Protein AF-A0A7K2JRQ3-F1 (afdb_monomer)

Radius of gyration: 16.8 Å; Cα contacts (8 Å, |Δi|>4): 173; chains: 1; bounding box: 33×41×43 Å

pLDDT: mean 90.56, std 9.43, range [50.97, 98.19]

Secondary structure (DSSP, 8-state):
-PPPHHHHHHHHHHHSPPPPSS--HHHHHHHHHHHHHHHSPPSSSS----HHHHHHHHHHHHHHHHHHHHHHHHHHHHHHTTPPS-SSHHHHHHHHHHHHHHT----HHHHHHHHHHS---HHHHHHHHHHHHHHSPTTPPPPPPHHHHHHHHHHHHHHHHHHTT-

Solvent-accessible surface area (backbone atoms only — not comparable to full-atom values): 9326 Å² total; per-residue (Å²): 111,74,55,54,67,70,52,49,49,53,50,46,63,76,67,53,82,68,70,56,97,82,61,54,75,66,27,52,52,28,47,52,51,44,52,52,58,71,70,45,81,72,91,73,95,64,84,92,64,62,65,55,45,75,76,40,26,14,66,25,36,41,51,27,55,53,31,43,51,55,17,28,53,49,32,28,58,40,50,77,70,69,52,74,63,54,82,48,71,34,41,52,37,41,52,45,19,52,23,65,36,71,73,50,73,90,42,74,67,48,51,47,48,48,56,66,70,66,59,88,50,72,69,56,53,54,46,38,54,29,45,39,50,28,62,34,54,92,95,53,77,68,68,72,42,71,49,57,19,47,52,38,42,49,51,19,48,50,52,54,42,53,62,77,73,111

Sequence (166 aa):
PRMPARATAAFLEAAVPRPPDDPAPSQVLAFARLNALTLAPCPGTAQPQPEAHRAAGGRGAAVLYAGLAEAYELAGVRIGRGAEPHAGDALDCFVSAYTQTYGVRDTPDFRRLLVRQLADDPRIDRYWELVAEVITPPGGRPEPTPGAAHDWLFAALREQAATTAA

Foldseek 3Di:
DAADPVLVVVVCVQQPADFDPDHDPQLVVLVVVLVCLVPDDDPDDDPPDQVLCVQQNNHLVSLLSVLLVVLLVVLLVCVVVVHAQADDDSLVSNLVSVCVSNVHDDDLVSLVVVLVSCDDDVSVVSNQVSSQSRPADVVGDGGQGSSNSVVSSSVRSVVVSVVVVD

Structure (mmCIF, N/CA/C/O backbone):
data_AF-A0A7K2JRQ3-F1
#
_entry.id   AF-A0A7K2JRQ3-F1
#
loop_
_atom_site.group_PDB
_atom_site.id
_atom_site.type_symbol
_atom_site.label_atom_id
_atom_site.label_alt_id
_atom_site.label_comp_id
_atom_site.label_asym_id
_atom_site.label_entity_id
_atom_site.label_seq_id
_atom_site.pdbx_PDB_ins_code
_atom_site.Cartn_x
_atom_site.Cartn_y
_atom_site.Cartn_z
_atom_site.occupancy
_atom_site.B_iso_or_equiv
_atom_site.auth_seq_id
_atom_site.auth_comp_id
_atom_site.auth_asym_id
_atom_site.auth_atom_id
_atom_site.pdbx_PDB_model_num
ATOM 1 N N . PRO A 1 1 ? -5.662 -18.357 13.036 1.00 63.31 1 PRO A N 1
ATOM 2 C CA . PRO A 1 1 ? -6.399 -18.664 11.781 1.00 63.31 1 PRO A CA 1
ATOM 3 C C . PRO A 1 1 ? -5.772 -17.936 10.584 1.00 63.31 1 PRO A C 1
ATOM 5 O O . PRO A 1 1 ? -5.448 -16.761 10.724 1.00 63.31 1 PRO A O 1
ATOM 8 N N . ARG A 1 2 ? -5.584 -18.620 9.446 1.00 81.00 2 ARG A N 1
ATOM 9 C CA . ARG A 1 2 ? -5.085 -18.006 8.199 1.00 81.00 2 ARG A CA 1
ATOM 10 C C . ARG A 1 2 ? -6.182 -17.177 7.517 1.00 81.00 2 ARG A C 1
ATOM 12 O O . ARG A 1 2 ? -7.364 -17.371 7.807 1.00 81.00 2 ARG A O 1
ATOM 19 N N . MET A 1 3 ? -5.790 -16.258 6.635 1.00 89.38 3 MET A N 1
ATOM 20 C CA . MET A 1 3 ? -6.731 -15.542 5.769 1.00 89.38 3 MET A CA 1
ATOM 21 C C . MET A 1 3 ? -7.466 -16.507 4.819 1.00 89.38 3 MET A C 1
ATOM 23 O O . MET A 1 3 ? -6.911 -17.551 4.464 1.00 89.38 3 MET A O 1
ATOM 27 N N . PRO A 1 4 ? -8.700 -16.179 4.390 1.00 92.56 4 PRO A N 1
ATOM 28 C CA . PRO A 1 4 ? -9.391 -16.910 3.331 1.00 92.56 4 PRO A CA 1
ATOM 29 C C . PRO A 1 4 ? -8.611 -16.875 2.010 1.00 92.56 4 PRO A C 1
ATOM 31 O O . PRO A 1 4 ? -8.060 -15.837 1.646 1.00 92.56 4 PRO A O 1
ATOM 34 N N . ALA A 1 5 ? -8.643 -17.973 1.248 1.00 93.56 5 ALA A N 1
ATOM 35 C CA . ALA A 1 5 ? -7.854 -18.134 0.020 1.00 93.56 5 ALA A CA 1
ATOM 36 C C . ALA A 1 5 ? -8.072 -17.012 -1.010 1.00 93.56 5 ALA A C 1
ATOM 38 O O . ALA A 1 5 ? -7.109 -16.511 -1.580 1.00 93.56 5 ALA A O 1
ATOM 39 N N . ARG A 1 6 ? -9.322 -16.567 -1.202 1.00 93.38 6 ARG A N 1
ATOM 40 C CA . ARG A 1 6 ? -9.642 -15.459 -2.117 1.00 93.38 6 ARG A CA 1
ATOM 41 C C . ARG A 1 6 ? -8.971 -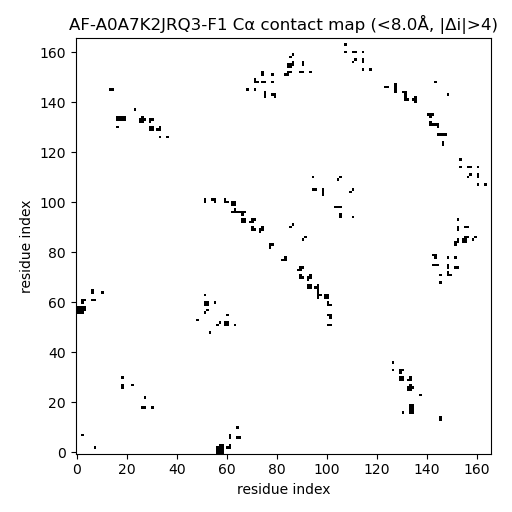14.148 -1.701 1.00 93.38 6 ARG A C 1
ATOM 43 O O . ARG A 1 6 ? -8.452 -13.439 -2.552 1.00 93.38 6 ARG A O 1
ATOM 50 N N . ALA A 1 7 ? -8.961 -13.844 -0.403 1.00 93.06 7 ALA A N 1
ATOM 51 C CA . ALA A 1 7 ? -8.318 -12.640 0.115 1.00 93.06 7 ALA A CA 1
ATOM 52 C C . ALA A 1 7 ? -6.790 -12.730 -0.008 1.00 93.06 7 ALA A C 1
ATOM 54 O O . ALA A 1 7 ? -6.139 -11.749 -0.346 1.00 93.06 7 ALA A O 1
ATOM 55 N N . THR A 1 8 ? -6.217 -13.917 0.213 1.00 92.94 8 THR A N 1
ATOM 56 C CA . THR A 1 8 ? -4.788 -14.158 -0.024 1.00 92.94 8 THR A CA 1
ATOM 57 C C . THR A 1 8 ? -4.417 -13.973 -1.494 1.00 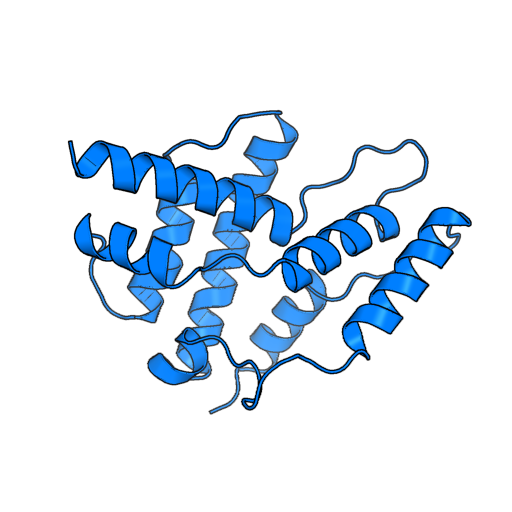92.94 8 THR A C 1
ATOM 59 O O . THR A 1 8 ? -3.413 -13.333 -1.773 1.00 92.94 8 THR A O 1
ATOM 62 N N . ALA A 1 9 ? -5.221 -14.488 -2.428 1.00 94.81 9 ALA A N 1
ATOM 63 C CA . ALA A 1 9 ? -4.970 -14.326 -3.858 1.00 94.81 9 ALA A CA 1
ATOM 64 C C . ALA A 1 9 ? -4.988 -12.848 -4.279 1.00 94.81 9 ALA A C 1
ATOM 66 O O . ALA A 1 9 ? -4.040 -12.401 -4.912 1.00 94.81 9 ALA A O 1
ATOM 67 N N . ALA A 1 10 ? -5.999 -12.083 -3.849 1.00 93.50 10 ALA A N 1
ATOM 68 C CA . ALA A 1 10 ? -6.088 -10.650 -4.139 1.00 93.50 10 ALA A CA 1
ATOM 69 C C . ALA A 1 10 ? -4.898 -9.860 -3.566 1.00 93.50 10 ALA A C 1
ATOM 71 O O . ALA A 1 10 ? -4.326 -9.012 -4.242 1.00 93.50 10 ALA A O 1
ATOM 72 N N . PHE A 1 11 ? -4.475 -10.178 -2.336 1.00 92.38 11 PHE A N 1
ATOM 73 C CA . PHE A 1 11 ? -3.282 -9.571 -1.745 1.00 92.38 11 PHE A CA 1
ATOM 74 C C . PHE A 1 11 ? -2.021 -9.872 -2.566 1.00 92.38 11 PHE A C 1
ATOM 76 O O . PHE A 1 11 ? -1.230 -8.971 -2.823 1.00 92.38 11 PHE A O 1
ATOM 83 N N . LEU A 1 12 ? -1.829 -11.127 -2.985 1.00 93.31 12 LEU A N 1
ATOM 84 C CA . LEU A 1 12 ? -0.661 -11.522 -3.775 1.00 93.31 12 LEU A CA 1
ATOM 85 C C . LEU A 1 12 ? -0.664 -10.889 -5.168 1.00 93.31 12 LEU A C 1
ATOM 87 O O . LEU A 1 12 ? 0.398 -10.515 -5.646 1.00 93.31 12 LEU A O 1
ATOM 91 N N . GLU A 1 13 ? -1.828 -10.742 -5.797 1.00 93.19 13 GLU A N 1
ATOM 92 C CA . GLU A 1 13 ? -1.963 -10.069 -7.091 1.00 93.19 13 GLU A CA 1
ATOM 93 C C . GLU A 1 13 ? -1.556 -8.592 -7.019 1.00 93.19 13 GLU A C 1
ATOM 95 O O . GLU A 1 13 ? -0.861 -8.109 -7.908 1.00 93.19 13 GLU A O 1
ATOM 100 N N . ALA A 1 14 ? -1.921 -7.898 -5.938 1.00 90.94 14 ALA A N 1
ATOM 101 C CA . ALA A 1 14 ? -1.527 -6.507 -5.721 1.00 90.94 14 ALA A CA 1
ATOM 102 C C . ALA A 1 14 ? -0.064 -6.353 -5.267 1.00 90.94 14 ALA A C 1
ATOM 104 O O . ALA A 1 14 ? 0.577 -5.348 -5.567 1.00 90.94 14 ALA A O 1
ATOM 105 N N . ALA A 1 15 ? 0.459 -7.318 -4.504 1.00 91.88 15 ALA A N 1
ATOM 106 C CA . ALA A 1 15 ? 1.777 -7.214 -3.887 1.00 91.88 15 ALA A CA 1
ATOM 107 C C . ALA A 1 15 ? 2.911 -7.761 -4.754 1.00 91.88 15 ALA A C 1
ATOM 109 O O . ALA A 1 15 ? 4.010 -7.235 -4.680 1.00 91.88 15 ALA A O 1
ATOM 110 N N . VAL A 1 16 ? 2.686 -8.801 -5.560 1.00 93.31 16 VAL A N 1
ATOM 111 C CA . VAL A 1 16 ? 3.754 -9.472 -6.313 1.00 93.31 16 VAL A CA 1
ATOM 112 C C . VAL A 1 16 ? 3.804 -8.926 -7.744 1.00 93.31 16 VAL A C 1
ATOM 114 O O . VAL A 1 16 ? 2.942 -9.278 -8.552 1.00 93.31 16 VAL A O 1
ATOM 117 N N . PRO A 1 17 ? 4.809 -8.102 -8.106 1.00 91.44 17 PRO A N 1
ATOM 118 C CA . PRO A 1 17 ? 4.880 -7.541 -9.447 1.00 91.44 17 PRO A CA 1
ATOM 119 C C . PRO A 1 17 ? 5.175 -8.622 -10.485 1.00 91.44 17 PRO A C 1
ATOM 121 O O . PRO A 1 17 ? 5.975 -9.535 -10.259 1.00 91.44 17 PRO A O 1
ATOM 124 N N . ARG A 1 18 ? 4.581 -8.460 -11.667 1.00 89.12 18 ARG A N 1
ATOM 125 C CA . ARG A 1 18 ? 4.973 -9.192 -12.871 1.00 89.12 18 ARG A CA 1
ATOM 126 C C . ARG A 1 18 ? 5.883 -8.293 -13.709 1.00 89.12 18 ARG A C 1
ATOM 128 O O . ARG A 1 18 ? 5.435 -7.210 -14.086 1.00 89.12 18 ARG A O 1
ATOM 135 N N . PRO A 1 19 ? 7.135 -8.697 -13.989 1.00 88.25 19 PRO A N 1
ATOM 136 C CA . PRO A 1 19 ? 7.952 -8.018 -14.988 1.00 88.25 19 PRO A CA 1
ATOM 137 C C . PRO A 1 19 ? 7.241 -8.000 -16.350 1.00 88.25 19 PRO A C 1
ATOM 139 O O . PRO A 1 19 ? 6.483 -8.932 -16.634 1.00 88.25 19 PRO A O 1
ATOM 142 N N . PRO A 1 20 ? 7.472 -6.979 -17.191 1.00 91.94 20 PRO A N 1
ATOM 143 C CA . PRO A 1 20 ? 6.951 -6.968 -18.556 1.00 91.94 20 PRO A CA 1
ATOM 144 C C . PRO A 1 20 ? 7.579 -8.090 -19.397 1.00 91.94 20 PRO A C 1
ATOM 146 O O . PRO A 1 20 ? 8.671 -8.566 -19.085 1.00 91.94 20 PRO A O 1
ATOM 149 N N . ASP A 1 21 ? 6.906 -8.471 -20.487 1.00 92.88 21 ASP A N 1
ATOM 150 C CA . ASP A 1 21 ? 7.360 -9.549 -21.380 1.00 92.88 21 ASP A CA 1
ATOM 151 C C . ASP A 1 21 ? 8.710 -9.237 -22.061 1.00 92.88 21 ASP A C 1
ATOM 153 O O . ASP A 1 21 ? 9.509 -10.144 -22.286 1.00 92.88 21 ASP A O 1
ATOM 157 N N . ASP A 1 22 ? 8.980 -7.957 -22.348 1.00 93.94 22 ASP A N 1
ATOM 158 C CA . ASP A 1 22 ? 10.244 -7.452 -22.908 1.00 93.94 22 ASP A CA 1
ATOM 159 C C . ASP A 1 22 ? 10.830 -6.354 -21.991 1.00 93.94 22 ASP A C 1
ATOM 161 O O . ASP A 1 22 ? 10.572 -5.162 -22.190 1.00 93.94 22 ASP A O 1
ATOM 165 N N . PRO A 1 23 ? 11.530 -6.731 -20.901 1.00 95.06 23 PRO A N 1
ATOM 166 C CA . PRO A 1 23 ? 12.006 -5.783 -19.902 1.00 95.06 23 PRO A CA 1
ATOM 167 C C . PRO A 1 23 ? 13.257 -5.033 -20.363 1.00 95.06 23 PRO A C 1
ATOM 169 O O . PRO A 1 23 ? 14.237 -5.622 -20.823 1.00 95.06 23 PRO A O 1
ATOM 172 N N . ALA A 1 24 ? 13.290 -3.723 -20.116 1.00 95.25 24 ALA A N 1
ATOM 173 C CA . ALA A 1 24 ? 14.512 -2.944 -20.261 1.00 95.25 24 ALA A CA 1
ATOM 174 C C . ALA A 1 24 ? 15.587 -3.386 -19.242 1.00 95.25 24 ALA A C 1
ATOM 176 O O . ALA A 1 24 ? 15.255 -3.878 -18.157 1.00 95.25 24 ALA A O 1
ATOM 177 N N . PRO A 1 25 ? 16.888 -3.144 -19.508 1.00 96.12 25 PRO A N 1
ATOM 178 C CA . PRO A 1 25 ? 17.963 -3.528 -18.588 1.00 96.12 25 PRO A CA 1
ATOM 179 C C . PRO A 1 25 ? 17.805 -2.991 -17.155 1.00 96.12 25 PRO A C 1
ATOM 181 O O . PRO A 1 25 ? 18.150 -3.683 -16.197 1.00 96.12 25 PRO A O 1
ATOM 184 N N . SER A 1 26 ? 17.255 -1.781 -16.989 1.00 94.81 26 SER A N 1
ATOM 185 C CA . SER A 1 26 ? 16.951 -1.211 -15.669 1.00 94.81 26 SER A CA 1
ATOM 186 C C . SER A 1 26 ? 15.881 -2.014 -14.927 1.00 94.81 26 SER A C 1
ATOM 188 O O . SER A 1 26 ? 16.064 -2.323 -13.754 1.00 94.81 26 SER A O 1
ATOM 190 N N . GLN A 1 27 ? 14.818 -2.439 -15.614 1.00 96.44 27 GLN A N 1
ATOM 191 C CA . GLN A 1 27 ? 13.740 -3.244 -15.032 1.00 96.44 27 GLN A CA 1
ATOM 192 C C . GLN A 1 27 ? 14.244 -4.628 -14.601 1.00 96.44 27 GLN A C 1
ATOM 194 O O . GLN A 1 27 ? 13.888 -5.105 -13.524 1.00 96.44 27 GLN A O 1
ATOM 199 N N . VAL A 1 28 ? 15.139 -5.248 -15.383 1.00 96.88 28 VAL A N 1
ATOM 200 C CA . VAL A 1 28 ? 15.806 -6.508 -14.999 1.00 96.88 28 VAL A CA 1
ATOM 201 C C . VAL A 1 28 ? 16.635 -6.322 -13.725 1.00 96.88 28 VAL A C 1
ATOM 203 O O . VAL A 1 28 ? 16.549 -7.130 -12.798 1.00 96.88 28 VAL A O 1
ATOM 206 N N . LEU A 1 29 ? 17.416 -5.240 -13.645 1.00 97.19 29 LEU A N 1
ATOM 207 C CA . LEU A 1 29 ? 18.220 -4.927 -12.464 1.00 97.19 29 LEU A CA 1
ATOM 208 C C . LEU A 1 29 ? 17.348 -4.628 -11.234 1.00 97.19 29 LEU A C 1
ATOM 210 O O . LEU A 1 29 ? 17.663 -5.088 -10.133 1.00 97.19 29 LEU A O 1
ATOM 214 N N . ALA A 1 30 ? 16.256 -3.885 -11.406 1.00 97.12 30 ALA A N 1
ATOM 215 C CA . ALA A 1 30 ? 15.293 -3.588 -10.352 1.00 97.12 30 ALA A CA 1
ATOM 216 C C . ALA A 1 30 ? 14.639 -4.868 -9.819 1.00 97.12 30 ALA A C 1
ATOM 218 O O . ALA A 1 30 ? 14.595 -5.080 -8.607 1.00 97.12 30 ALA A O 1
ATOM 219 N N . PHE A 1 31 ? 14.236 -5.775 -10.710 1.00 96.94 31 PHE A N 1
ATOM 220 C CA . PHE A 1 31 ? 13.666 -7.063 -10.327 1.00 96.94 31 PHE A CA 1
ATOM 221 C C . PHE A 1 31 ? 14.676 -7.943 -9.577 1.00 96.94 31 PHE A C 1
ATOM 223 O O . PHE A 1 31 ? 14.341 -8.536 -8.552 1.00 96.94 31 PHE A O 1
ATOM 230 N N . ALA A 1 32 ? 15.938 -7.978 -10.017 1.00 97.19 32 ALA A N 1
ATOM 231 C CA . ALA A 1 32 ? 17.000 -8.694 -9.308 1.00 97.19 32 ALA A CA 1
ATOM 232 C C . ALA A 1 32 ? 17.246 -8.121 -7.898 1.00 97.19 32 ALA A C 1
ATOM 234 O O . ALA A 1 32 ? 17.392 -8.873 -6.934 1.00 97.19 32 ALA A O 1
ATOM 235 N N . ARG A 1 33 ? 17.238 -6.788 -7.753 1.00 97.62 33 ARG A N 1
ATOM 236 C CA . ARG A 1 33 ? 17.335 -6.108 -6.448 1.00 97.62 33 ARG A CA 1
ATOM 237 C C . ARG A 1 33 ? 16.134 -6.410 -5.557 1.00 97.62 33 ARG A C 1
ATOM 239 O O . ARG A 1 33 ? 16.320 -6.646 -4.367 1.00 97.62 33 ARG A O 1
ATOM 246 N N . LEU A 1 34 ? 14.929 -6.437 -6.124 1.00 96.94 34 LEU A N 1
ATOM 247 C CA . LEU A 1 34 ? 13.701 -6.789 -5.415 1.00 96.94 34 LEU A CA 1
ATOM 248 C C . LEU A 1 34 ? 13.768 -8.230 -4.900 1.00 96.94 34 LEU A C 1
ATOM 250 O O . LEU A 1 34 ? 13.503 -8.484 -3.727 1.00 96.94 34 LEU A O 1
ATOM 254 N N . ASN A 1 35 ? 14.206 -9.168 -5.743 1.00 95.69 35 ASN A N 1
ATOM 255 C CA . ASN A 1 35 ? 14.416 -10.555 -5.346 1.00 95.69 35 ASN A CA 1
ATOM 256 C C . ASN A 1 35 ? 15.430 -10.663 -4.194 1.00 95.69 35 ASN A C 1
ATOM 258 O O . ASN A 1 35 ? 15.116 -11.254 -3.159 1.00 95.69 35 ASN A O 1
ATOM 262 N N . ALA A 1 36 ? 16.592 -10.016 -4.320 1.00 95.62 36 ALA A N 1
ATOM 263 C CA . ALA A 1 36 ? 17.601 -9.984 -3.264 1.00 95.62 36 ALA A CA 1
ATOM 264 C C . ALA A 1 36 ? 17.053 -9.397 -1.950 1.00 95.62 36 ALA A C 1
ATOM 266 O O . ALA A 1 36 ? 17.296 -9.962 -0.886 1.00 95.62 36 ALA A O 1
ATOM 267 N N . LEU A 1 37 ? 16.259 -8.321 -2.017 1.00 94.06 37 LEU A N 1
ATOM 268 C CA . LEU A 1 37 ? 15.595 -7.718 -0.858 1.00 94.06 37 LEU A CA 1
ATOM 269 C C . LEU A 1 37 ? 14.657 -8.716 -0.162 1.00 94.06 37 LEU A C 1
ATOM 271 O O . LEU A 1 37 ? 14.682 -8.834 1.062 1.00 94.06 37 LEU A O 1
ATOM 275 N N . THR A 1 38 ? 13.850 -9.458 -0.927 1.00 91.56 38 THR A N 1
ATOM 276 C CA . THR A 1 38 ? 12.913 -10.447 -0.363 1.00 91.56 38 THR A CA 1
ATOM 277 C C . THR A 1 38 ? 13.607 -11.659 0.256 1.00 91.56 38 THR A C 1
ATOM 279 O O . THR A 1 38 ? 13.118 -12.182 1.255 1.00 91.56 38 THR A O 1
ATOM 282 N N . LEU A 1 39 ? 14.753 -12.074 -0.291 1.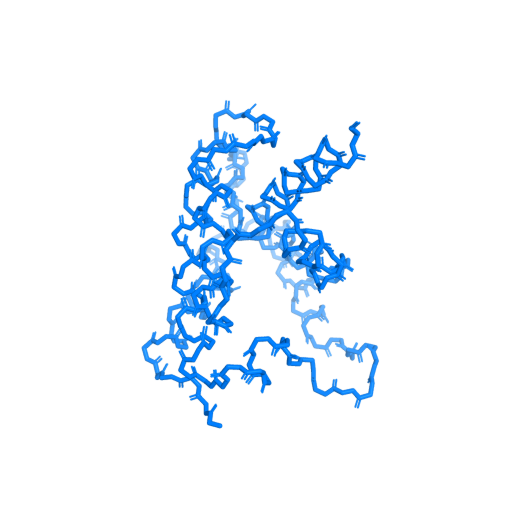00 91.44 39 LEU A N 1
ATOM 283 C CA . LEU A 1 39 ? 15.557 -13.186 0.226 1.00 91.44 39 LEU A CA 1
ATOM 284 C C . LEU A 1 39 ? 16.465 -12.781 1.394 1.00 91.44 39 LEU A C 1
ATOM 286 O O . LEU A 1 39 ? 16.896 -13.642 2.162 1.00 91.44 39 LEU A O 1
ATOM 290 N N . ALA A 1 40 ? 16.766 -11.488 1.535 1.00 89.75 40 ALA A N 1
ATOM 291 C CA . ALA A 1 40 ? 17.604 -10.992 2.612 1.00 89.75 40 ALA A CA 1
ATOM 292 C C . ALA A 1 40 ? 16.946 -11.248 3.981 1.00 89.75 40 ALA A C 1
ATOM 294 O O . ALA A 1 40 ? 15.739 -10.998 4.133 1.00 89.75 40 ALA A O 1
ATOM 295 N N . PRO A 1 41 ? 17.727 -11.670 4.998 1.00 83.44 41 PRO A N 1
ATOM 296 C CA . PRO A 1 41 ? 17.228 -11.852 6.354 1.00 83.44 41 PRO A CA 1
ATOM 297 C C . PRO A 1 41 ? 16.450 -10.625 6.827 1.00 83.44 41 PRO A C 1
ATOM 299 O O . PRO A 1 41 ? 16.883 -9.489 6.631 1.00 83.44 41 PRO A O 1
ATOM 302 N N . CYS A 1 42 ? 15.292 -10.849 7.442 1.00 73.38 42 CYS A N 1
ATOM 303 C CA . CYS A 1 42 ? 14.566 -9.773 8.099 1.00 73.38 42 CYS A CA 1
ATOM 304 C C . CYS A 1 42 ? 15.273 -9.477 9.431 1.00 73.38 42 CYS A C 1
ATOM 306 O O . CYS A 1 42 ? 15.379 -10.390 10.254 1.00 73.38 42 CYS A O 1
ATOM 308 N N . PRO A 1 43 ? 15.781 -8.256 9.670 1.00 68.25 43 PRO A N 1
ATOM 309 C CA . PRO A 1 43 ? 16.341 -7.908 10.969 1.00 68.25 43 PRO A CA 1
ATOM 310 C C . PRO A 1 43 ? 15.226 -7.979 12.026 1.00 68.25 43 PRO A C 1
ATOM 312 O O . PRO A 1 43 ? 14.211 -7.303 11.890 1.00 68.25 43 PRO A O 1
ATOM 315 N N . GLY A 1 44 ? 15.379 -8.822 13.052 1.00 66.00 44 GLY A N 1
ATOM 316 C CA . GLY A 1 44 ? 14.378 -9.013 14.112 1.00 66.00 44 GLY A CA 1
ATOM 317 C C . GLY A 1 44 ? 14.152 -10.483 14.488 1.00 66.00 44 GLY A C 1
ATOM 318 O O . GLY A 1 44 ? 14.538 -11.392 13.761 1.00 66.00 44 GLY A O 1
ATOM 319 N N . THR A 1 45 ? 13.551 -10.731 15.657 1.00 50.97 45 THR A N 1
ATOM 320 C CA . THR A 1 45 ? 13.364 -12.084 16.231 1.00 50.97 45 THR A CA 1
ATOM 321 C C . THR A 1 45 ? 11.983 -12.695 15.983 1.00 50.97 45 THR A C 1
ATOM 323 O O . THR A 1 45 ? 11.773 -13.870 16.280 1.00 50.97 45 THR A O 1
ATOM 326 N N . ALA A 1 46 ? 11.031 -11.938 15.438 1.00 56.62 46 ALA A N 1
ATOM 327 C CA . ALA A 1 46 ? 9.671 -12.406 15.203 1.00 56.62 46 ALA A CA 1
ATOM 328 C C . ALA A 1 46 ? 9.416 -12.596 13.708 1.00 56.62 46 ALA A C 1
ATOM 330 O O . ALA A 1 46 ? 9.857 -11.794 12.890 1.00 56.62 46 ALA A O 1
ATOM 331 N N . GLN A 1 47 ? 8.640 -13.623 13.361 1.00 61.09 47 GLN A N 1
ATOM 332 C CA . GLN A 1 47 ? 7.902 -13.648 12.099 1.00 61.09 47 GLN A CA 1
ATOM 333 C C . GLN A 1 47 ? 7.195 -12.286 11.956 1.00 61.09 47 GLN A C 1
ATOM 335 O O . GLN A 1 47 ? 6.361 -11.981 12.816 1.00 61.09 47 GLN A O 1
ATOM 340 N N . PRO A 1 48 ? 7.539 -11.445 10.961 1.00 64.69 48 PRO A N 1
ATOM 341 C CA . PRO A 1 48 ? 6.970 -10.111 10.834 1.00 64.69 48 PRO A CA 1
ATOM 342 C C . PRO A 1 48 ? 5.509 -10.254 10.407 1.00 64.69 48 PRO A C 1
ATOM 344 O O . PRO A 1 48 ? 5.174 -10.323 9.228 1.00 64.69 48 PRO A O 1
ATOM 347 N N . GLN A 1 49 ? 4.631 -10.395 11.395 1.00 69.69 49 GLN A N 1
ATOM 348 C CA . GLN A 1 49 ? 3.197 -10.478 11.199 1.00 69.69 49 GLN A CA 1
ATOM 349 C C . GLN A 1 49 ? 2.567 -9.156 11.657 1.00 69.69 49 GLN A C 1
ATOM 351 O O . GLN A 1 49 ? 2.720 -8.799 12.838 1.00 69.69 49 GLN A O 1
ATOM 356 N N . PRO A 1 50 ? 1.838 -8.448 10.765 1.00 74.94 50 PRO A N 1
ATOM 357 C CA . PRO A 1 50 ? 1.194 -7.190 11.120 1.00 74.94 50 PRO A CA 1
ATOM 358 C C . PRO A 1 50 ? 0.287 -7.357 12.342 1.00 74.94 50 PRO A C 1
ATOM 360 O O . PRO A 1 50 ? -0.366 -8.393 12.505 1.00 74.94 50 PRO A O 1
ATOM 363 N N . GLU A 1 51 ? 0.234 -6.338 13.202 1.00 75.62 51 GLU A N 1
ATOM 364 C CA . GLU A 1 51 ? -0.528 -6.369 14.459 1.00 75.62 51 GLU A CA 1
ATOM 365 C C . GLU A 1 51 ? -2.001 -6.736 14.235 1.00 75.62 51 GLU A C 1
ATOM 367 O O . GLU A 1 51 ? -2.549 -7.551 14.974 1.00 75.62 51 GLU A O 1
ATOM 372 N N . ALA A 1 52 ? -2.606 -6.261 13.144 1.00 73.25 52 ALA A N 1
ATOM 373 C CA . ALA A 1 52 ? -3.974 -6.601 12.759 1.00 73.25 52 ALA A CA 1
ATOM 374 C C . ALA A 1 52 ? -4.232 -8.114 12.627 1.00 73.25 52 ALA A C 1
ATOM 376 O O . ALA A 1 52 ? -5.300 -8.590 13.011 1.00 73.25 52 ALA A O 1
ATOM 377 N N . HIS A 1 53 ? -3.265 -8.908 12.156 1.00 72.50 53 HIS A N 1
ATOM 378 C CA . HIS A 1 53 ? -3.432 -10.368 12.107 1.00 72.50 53 HIS A CA 1
ATOM 379 C C . HIS A 1 53 ? -3.411 -11.000 13.498 1.00 72.50 53 HIS A C 1
ATOM 381 O O . HIS A 1 53 ? -4.076 -12.013 13.715 1.00 72.50 53 HIS A O 1
ATOM 387 N N . ARG A 1 54 ? -2.644 -10.422 14.430 1.00 79.56 54 ARG A N 1
ATOM 388 C CA . ARG A 1 54 ? -2.574 -10.881 15.822 1.00 79.56 54 ARG A CA 1
ATOM 389 C C . ARG A 1 54 ? -3.828 -10.475 16.599 1.00 79.56 54 ARG A C 1
ATOM 391 O O . ARG A 1 54 ? -4.375 -11.303 17.316 1.00 79.56 54 ARG A O 1
ATOM 398 N N . ALA A 1 55 ? -4.300 -9.244 16.409 1.00 82.44 55 ALA A N 1
ATOM 399 C CA . ALA A 1 55 ? -5.445 -8.680 17.116 1.00 82.44 55 ALA A CA 1
ATOM 400 C C . ALA A 1 55 ? -6.798 -9.180 16.577 1.00 82.44 55 ALA A C 1
ATOM 402 O O . ALA A 1 55 ? -7.648 -9.604 17.354 1.00 82.44 55 ALA A O 1
ATOM 403 N N . ALA A 1 56 ? -6.998 -9.171 15.255 1.00 85.25 56 ALA A N 1
ATOM 404 C CA . ALA A 1 56 ? -8.292 -9.461 14.623 1.00 85.25 56 ALA A CA 1
ATOM 405 C C . ALA A 1 56 ? -8.355 -10.843 13.932 1.00 85.25 56 ALA A C 1
ATOM 407 O O . ALA A 1 56 ? -9.404 -11.277 13.441 1.00 85.25 56 ALA A O 1
ATOM 408 N N . GLY A 1 57 ? -7.232 -11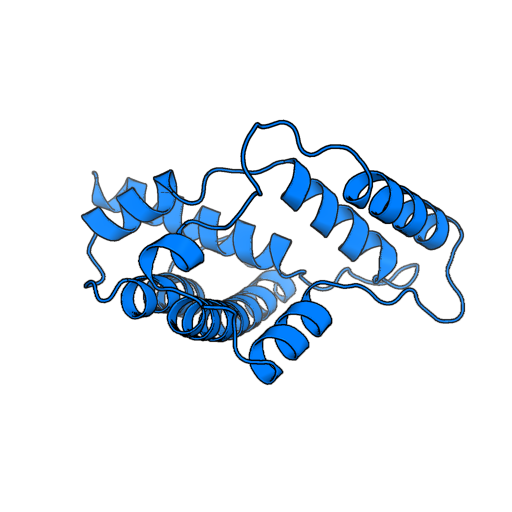.569 13.888 1.00 87.81 57 GLY A N 1
ATOM 409 C CA . GLY A 1 57 ? -7.126 -12.876 13.240 1.00 87.81 57 GLY A CA 1
ATOM 410 C C . GLY A 1 57 ? -7.248 -12.819 11.711 1.00 87.81 57 GLY A C 1
ATOM 411 O O . GLY A 1 57 ? -7.432 -11.769 11.105 1.00 87.81 57 GLY A O 1
ATOM 412 N N . GLY A 1 58 ? -7.185 -13.983 11.055 1.00 86.75 58 GLY A N 1
ATOM 413 C CA . GLY A 1 58 ? -7.179 -14.060 9.586 1.00 86.75 58 GLY A CA 1
ATOM 414 C C . GLY A 1 58 ? -8.432 -13.513 8.888 1.00 86.75 58 GLY A C 1
ATOM 415 O O . GLY A 1 58 ? -8.336 -13.052 7.755 1.00 86.75 58 GLY A O 1
ATOM 416 N N . ARG A 1 59 ? -9.605 -13.531 9.538 1.00 87.31 59 ARG A N 1
ATOM 417 C CA . ARG A 1 59 ? -10.816 -12.900 8.982 1.00 87.31 59 ARG A CA 1
ATOM 418 C C . ARG A 1 59 ? -10.769 -11.378 9.104 1.00 87.31 59 ARG A C 1
ATOM 420 O O . ARG A 1 59 ? -11.068 -10.712 8.123 1.00 87.31 59 ARG A O 1
ATOM 427 N N . GLY A 1 60 ? -10.341 -10.845 10.249 1.00 90.38 60 GLY A N 1
ATOM 428 C CA . GLY A 1 60 ? -10.140 -9.405 10.413 1.00 90.38 60 GLY A CA 1
ATOM 429 C C . GLY A 1 60 ? -9.065 -8.861 9.474 1.00 90.38 60 GLY A C 1
ATOM 430 O O . GLY A 1 60 ? -9.287 -7.857 8.815 1.00 90.38 60 GLY A O 1
ATOM 431 N N . ALA A 1 61 ? -7.957 -9.585 9.297 1.00 90.06 61 ALA A N 1
ATOM 432 C CA . ALA A 1 61 ? -6.935 -9.227 8.313 1.00 90.06 61 ALA A CA 1
ATOM 433 C C . ALA A 1 61 ? -7.486 -9.175 6.876 1.00 90.06 61 ALA A C 1
ATOM 435 O O . ALA A 1 61 ? -7.113 -8.297 6.106 1.00 90.06 61 ALA A O 1
ATOM 436 N N . ALA A 1 62 ? -8.396 -10.083 6.509 1.00 91.75 62 ALA A N 1
ATOM 437 C CA . ALA A 1 62 ? -9.035 -10.051 5.195 1.00 91.75 62 ALA A CA 1
ATOM 438 C C . ALA A 1 62 ? -9.935 -8.821 5.004 1.00 91.75 62 ALA A C 1
ATOM 440 O O . ALA A 1 62 ? -9.929 -8.241 3.922 1.00 91.75 62 ALA A O 1
ATOM 441 N N . VAL A 1 63 ? -10.667 -8.413 6.046 1.00 92.56 63 VAL A N 1
ATOM 442 C CA . VAL A 1 63 ? -11.450 -7.166 6.040 1.00 92.56 63 VAL A CA 1
ATOM 443 C C . VAL A 1 63 ? -10.524 -5.959 5.899 1.00 92.56 63 VAL A C 1
ATOM 445 O O . VAL A 1 63 ? -10.772 -5.109 5.048 1.00 92.56 63 VAL A O 1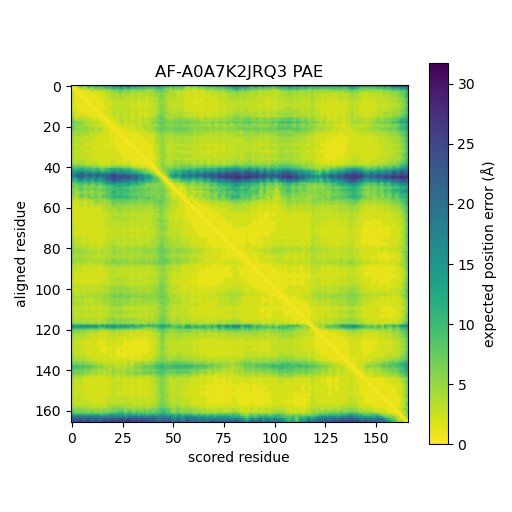
ATOM 448 N N . LEU A 1 64 ? -9.421 -5.929 6.656 1.00 94.44 64 LEU A N 1
ATOM 449 C CA . LEU A 1 64 ? -8.438 -4.852 6.581 1.00 94.44 64 LEU A CA 1
ATOM 450 C C . LEU A 1 64 ? -7.889 -4.684 5.165 1.00 94.44 64 LEU A C 1
ATOM 452 O O . LEU A 1 64 ? -7.951 -3.590 4.622 1.00 94.44 64 LEU A O 1
ATOM 456 N N . TYR A 1 65 ? -7.367 -5.750 4.551 1.00 94.06 65 TYR A N 1
ATOM 457 C CA . TYR A 1 65 ? -6.754 -5.635 3.225 1.00 94.06 65 TYR A CA 1
ATOM 458 C C . TYR A 1 65 ? -7.753 -5.255 2.133 1.00 94.06 65 TYR A C 1
ATOM 460 O O . TYR A 1 65 ? -7.375 -4.542 1.210 1.00 94.06 65 TYR A O 1
ATOM 468 N N . ALA A 1 66 ? -9.013 -5.686 2.240 1.00 94.31 66 ALA A N 1
ATOM 469 C CA . ALA A 1 66 ? -10.055 -5.248 1.318 1.00 94.31 66 ALA A CA 1
ATOM 470 C C . ALA A 1 66 ? -10.322 -3.738 1.448 1.00 94.31 66 ALA A C 1
ATOM 472 O O . ALA A 1 66 ? -10.341 -3.041 0.439 1.00 94.31 66 ALA A O 1
ATOM 473 N N . GLY A 1 67 ? -10.453 -3.225 2.677 1.00 96.06 67 GLY A N 1
ATOM 474 C CA . GLY A 1 67 ? -10.627 -1.787 2.910 1.00 96.06 67 GLY A CA 1
ATOM 475 C C . GLY A 1 67 ? -9.395 -0.959 2.526 1.00 96.06 67 GLY A C 1
ATOM 476 O O . GLY A 1 67 ? -9.528 0.134 1.987 1.00 96.06 67 GLY A O 1
ATOM 477 N N . LEU A 1 68 ? -8.186 -1.488 2.740 1.00 96.38 68 LEU A N 1
ATOM 478 C CA . LEU A 1 68 ? -6.953 -0.834 2.296 1.00 96.38 68 LEU A CA 1
ATOM 479 C C . LEU A 1 68 ? -6.852 -0.771 0.771 1.00 96.38 68 LEU A C 1
ATOM 481 O O . LEU A 1 68 ? -6.408 0.247 0.258 1.00 96.38 68 LEU A O 1
ATOM 485 N N . ALA A 1 69 ? -7.278 -1.813 0.051 1.00 96.06 69 ALA A N 1
ATOM 486 C CA . ALA A 1 69 ? -7.301 -1.785 -1.410 1.00 96.06 69 ALA A CA 1
ATOM 487 C C . ALA A 1 69 ? -8.177 -0.633 -1.932 1.00 96.06 69 ALA A C 1
ATOM 489 O O . ALA A 1 69 ? -7.720 0.148 -2.761 1.00 96.06 69 ALA A O 1
ATOM 490 N N . GLU A 1 70 ? -9.378 -0.462 -1.374 1.00 96.94 70 GLU A N 1
ATOM 491 C CA . GLU A 1 70 ? -10.277 0.647 -1.723 1.00 96.94 70 GLU A CA 1
ATOM 492 C C . GLU A 1 70 ? -9.659 2.017 -1.394 1.00 96.94 70 GLU A C 1
ATOM 494 O O . GLU A 1 70 ? -9.635 2.921 -2.233 1.00 96.94 70 GLU A O 1
ATOM 499 N N . ALA A 1 71 ? -9.083 2.169 -0.197 1.00 98.12 71 ALA A N 1
ATOM 500 C CA . ALA A 1 71 ? -8.414 3.406 0.194 1.00 98.12 71 ALA A CA 1
ATOM 501 C C . ALA A 1 71 ? -7.227 3.743 -0.727 1.00 98.12 71 ALA A C 1
ATOM 503 O O . ALA A 1 71 ? -7.021 4.909 -1.078 1.00 98.12 71 ALA A O 1
ATOM 504 N N . TYR A 1 72 ? -6.458 2.733 -1.143 1.00 97.75 72 TYR A N 1
ATOM 505 C CA . TYR A 1 72 ? -5.312 2.906 -2.031 1.00 97.75 72 TYR A CA 1
ATOM 506 C C . TYR A 1 72 ? -5.722 3.265 -3.456 1.00 97.75 72 TYR A C 1
ATOM 508 O O . TYR A 1 72 ? -5.066 4.108 -4.062 1.00 97.75 72 TYR A O 1
ATOM 516 N N . GLU A 1 73 ? -6.818 2.713 -3.977 1.00 96.81 73 GLU A N 1
ATOM 517 C CA . GLU A 1 73 ? -7.377 3.139 -5.266 1.00 96.81 73 GLU A CA 1
ATOM 518 C C . GLU A 1 73 ? -7.786 4.620 -5.231 1.00 96.81 73 GLU A C 1
ATOM 520 O O . GLU A 1 73 ? -7.411 5.399 -6.115 1.00 96.81 73 GLU A O 1
ATOM 525 N N . LEU A 1 74 ? -8.486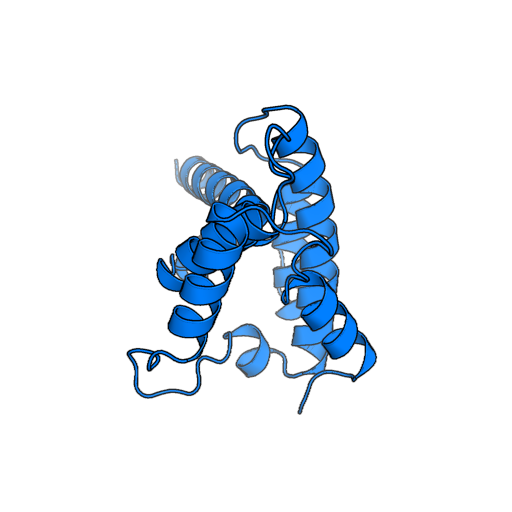 5.046 -4.171 1.00 98.06 74 LEU A N 1
ATOM 526 C CA . LEU A 1 74 ? -8.884 6.445 -3.988 1.00 98.06 74 LEU A CA 1
ATOM 527 C C . LEU A 1 74 ? -7.671 7.381 -3.892 1.00 98.06 74 LEU A C 1
ATOM 529 O O . LEU A 1 74 ? -7.655 8.435 -4.537 1.00 98.06 74 LEU A O 1
ATOM 533 N N . ALA A 1 75 ? -6.650 6.999 -3.122 1.00 98.19 75 ALA A N 1
ATOM 534 C CA . ALA A 1 75 ? -5.404 7.755 -3.011 1.00 98.19 75 ALA A CA 1
ATOM 535 C C . ALA A 1 75 ? -4.640 7.788 -4.343 1.00 98.19 75 ALA A C 1
ATOM 537 O O . ALA A 1 75 ? -4.184 8.851 -4.763 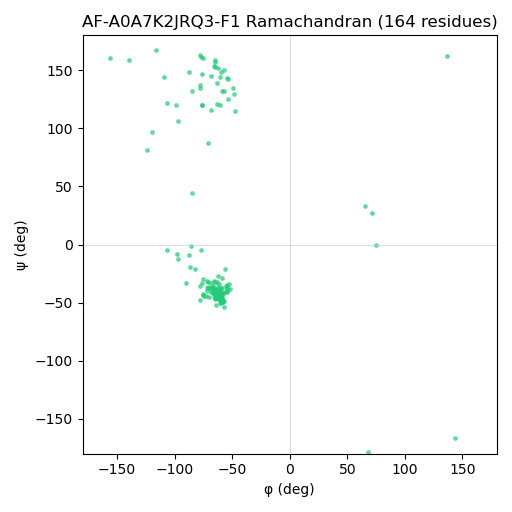1.00 98.19 75 ALA A O 1
ATOM 538 N N . GLY A 1 76 ? -4.575 6.667 -5.065 1.00 96.62 76 GLY A N 1
ATOM 539 C CA . GLY A 1 76 ? -3.928 6.564 -6.371 1.00 96.62 76 GLY A CA 1
ATOM 540 C C . GLY A 1 76 ? -4.493 7.558 -7.388 1.00 96.62 76 GLY A C 1
ATOM 541 O O . GLY A 1 76 ? -3.734 8.236 -8.084 1.00 96.62 76 GLY A O 1
ATOM 542 N N . VAL A 1 77 ? -5.816 7.756 -7.413 1.00 96.44 77 VAL A N 1
ATOM 543 C CA . VAL A 1 77 ? -6.447 8.786 -8.261 1.00 96.44 77 VAL A CA 1
ATOM 544 C C . VAL A 1 77 ? -5.973 10.200 -7.894 1.00 96.44 77 VAL A C 1
ATOM 546 O O . VAL A 1 77 ? -5.767 11.029 -8.787 1.00 96.44 77 VAL A O 1
ATOM 549 N N . ARG A 1 78 ? -5.783 10.503 -6.602 1.00 97.38 78 ARG A N 1
ATOM 550 C CA . ARG A 1 78 ? -5.274 11.809 -6.139 1.00 97.38 78 ARG A CA 1
ATOM 551 C C . ARG A 1 78 ? -3.802 11.998 -6.507 1.00 97.38 78 ARG A C 1
ATOM 553 O O . ARG A 1 78 ? -3.458 13.030 -7.085 1.00 97.38 78 ARG A O 1
ATOM 560 N N . ILE A 1 79 ? -2.971 10.981 -6.281 1.00 96.62 79 ILE A N 1
ATOM 561 C CA . ILE A 1 79 ? -1.543 10.978 -6.638 1.00 96.62 79 ILE A CA 1
ATOM 562 C C . ILE A 1 79 ? -1.364 11.159 -8.149 1.00 96.62 79 ILE A C 1
ATOM 564 O O . ILE A 1 79 ? -0.570 11.990 -8.591 1.00 96.62 79 ILE A O 1
ATOM 568 N N . GLY A 1 80 ? -2.154 10.459 -8.967 1.00 94.31 80 GLY A N 1
ATOM 569 C CA . GLY A 1 80 ? -2.116 10.595 -10.426 1.00 94.31 80 GLY A CA 1
ATOM 570 C C . GLY A 1 80 ? -2.403 12.023 -10.909 1.00 94.31 80 GLY A C 1
ATOM 571 O O . GLY A 1 80 ? -1.864 12.458 -11.931 1.00 94.31 80 GLY A O 1
ATOM 572 N N . ARG A 1 81 ? -3.186 12.791 -10.142 1.00 94.69 81 ARG A N 1
ATOM 573 C CA . ARG A 1 81 ? -3.479 14.212 -10.392 1.00 94.69 81 ARG A CA 1
ATOM 574 C C . ARG A 1 81 ? -2.438 15.174 -9.808 1.00 94.69 81 ARG A C 1
ATOM 576 O O . ARG A 1 81 ? -2.574 16.375 -10.008 1.00 94.69 81 ARG A O 1
ATOM 583 N N . GLY A 1 82 ? -1.410 14.668 -9.126 1.00 94.81 82 GLY A N 1
ATOM 584 C CA . GLY A 1 82 ? -0.380 15.478 -8.474 1.00 94.81 82 GLY A CA 1
ATOM 585 C C . GLY A 1 82 ? -0.879 16.211 -7.228 1.00 94.81 82 GLY A C 1
ATOM 586 O O . GLY A 1 82 ? -0.374 17.284 -6.922 1.00 94.81 82 GLY A O 1
ATOM 587 N N . ALA A 1 83 ? -1.903 15.682 -6.553 1.00 96.38 83 ALA A N 1
ATOM 588 C CA . ALA A 1 83 ? -2.384 16.260 -5.305 1.00 96.38 83 ALA A CA 1
ATOM 589 C C . ALA A 1 83 ? -1.465 15.880 -4.134 1.00 96.38 83 ALA A C 1
ATOM 591 O O . ALA A 1 83 ? -1.115 14.708 -3.969 1.00 96.38 83 ALA A O 1
ATOM 592 N N . GLU A 1 84 ? -1.140 16.863 -3.297 1.00 97.00 84 GLU A N 1
ATOM 593 C CA . GLU A 1 84 ? -0.460 16.644 -2.017 1.00 97.00 84 GLU A CA 1
ATOM 594 C C . GLU A 1 84 ? -1.349 15.858 -1.034 1.00 97.00 84 GLU A C 1
ATOM 596 O O . GLU A 1 84 ? -2.578 15.923 -1.157 1.00 97.00 84 GLU A O 1
ATOM 601 N N . PRO A 1 85 ? -0.765 15.122 -0.067 1.00 97.69 85 PRO A N 1
ATOM 602 C CA . PRO A 1 85 ? -1.495 14.487 1.030 1.00 97.69 85 PRO A CA 1
ATOM 603 C C . PRO A 1 85 ? -2.471 15.442 1.709 1.00 97.69 85 PRO A C 1
ATOM 605 O O . PRO A 1 85 ? -2.102 16.549 2.084 1.00 97.69 85 PRO A O 1
ATOM 608 N N . HIS A 1 86 ? -3.727 15.025 1.863 1.00 96.06 86 HIS A N 1
ATOM 609 C CA . HIS A 1 86 ? -4.741 15.848 2.514 1.00 96.06 86 HIS A CA 1
ATOM 610 C C . HIS A 1 86 ? -5.877 14.997 3.102 1.00 96.06 86 HIS A C 1
ATOM 612 O O . HIS A 1 86 ? -6.123 13.864 2.680 1.00 96.06 86 HIS A O 1
ATOM 618 N N . ALA A 1 87 ? -6.628 15.567 4.048 1.00 95.00 8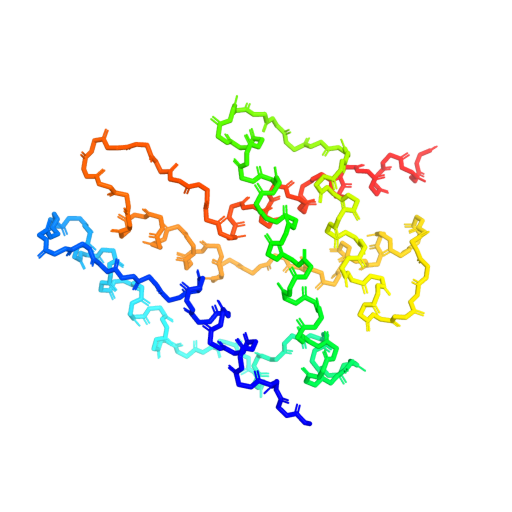7 ALA A N 1
ATOM 619 C CA . ALA A 1 87 ? -7.834 14.938 4.589 1.00 95.00 87 ALA A CA 1
ATOM 620 C C . ALA A 1 87 ? -8.948 14.790 3.530 1.00 95.00 87 ALA A C 1
ATOM 622 O O . ALA A 1 87 ? -9.030 15.573 2.582 1.00 95.00 87 ALA A O 1
ATOM 623 N N . GLY A 1 88 ? -9.827 13.799 3.692 1.00 95.44 88 GLY A N 1
ATOM 624 C CA . GLY A 1 88 ? -10.975 13.546 2.813 1.00 95.44 88 GLY A CA 1
ATOM 625 C C . GLY A 1 88 ? -11.252 12.055 2.625 1.00 95.44 88 GLY A C 1
ATOM 626 O O . GLY A 1 88 ? -10.669 11.224 3.318 1.00 95.44 88 GLY A O 1
ATOM 627 N N . ASP A 1 89 ? -12.090 11.721 1.642 1.00 96.19 89 ASP A N 1
ATOM 628 C CA . ASP A 1 89 ? -12.665 10.376 1.472 1.00 96.19 89 ASP A CA 1
ATOM 629 C C . ASP A 1 89 ? -11.636 9.234 1.459 1.00 96.19 89 ASP A C 1
ATOM 631 O O . ASP A 1 89 ? -11.880 8.178 2.035 1.00 96.19 89 ASP A O 1
ATOM 635 N N . ALA A 1 90 ? -10.466 9.437 0.840 1.00 97.81 90 ALA A N 1
ATOM 636 C CA . ALA A 1 90 ? -9.411 8.421 0.801 1.00 97.81 90 ALA A CA 1
ATOM 637 C C . ALA A 1 90 ? -8.840 8.138 2.205 1.00 97.81 90 ALA A C 1
ATOM 639 O O . ALA A 1 90 ? -8.684 6.981 2.595 1.00 97.81 90 ALA A O 1
ATOM 640 N N . LEU A 1 91 ? -8.584 9.194 2.989 1.00 98.00 91 LEU A N 1
ATOM 641 C CA . LEU A 1 91 ? -8.118 9.081 4.372 1.00 98.00 91 LEU A CA 1
ATOM 642 C C . LEU A 1 91 ? -9.204 8.498 5.282 1.00 98.00 91 LEU A C 1
ATOM 644 O O . LEU A 1 91 ? -8.911 7.656 6.129 1.00 98.00 91 LEU A O 1
ATOM 648 N N . ASP A 1 92 ? -10.456 8.907 5.099 1.00 97.56 92 ASP A N 1
ATOM 649 C CA . ASP A 1 92 ? -11.567 8.384 5.892 1.00 97.56 92 ASP A CA 1
ATOM 650 C C . ASP A 1 92 ? -11.813 6.899 5.599 1.00 97.56 92 ASP A C 1
ATOM 652 O O . ASP A 1 92 ? -12.016 6.120 6.531 1.00 97.56 92 ASP A O 1
ATOM 656 N N . CYS A 1 93 ? -11.691 6.470 4.338 1.00 98.00 93 CYS A N 1
ATOM 657 C CA . CYS A 1 93 ? -11.704 5.056 3.957 1.00 98.00 93 CYS A CA 1
ATOM 658 C C . CYS A 1 93 ? -10.552 4.282 4.627 1.00 98.00 93 CYS A C 1
ATOM 660 O O . CYS A 1 93 ? -10.778 3.240 5.247 1.00 98.00 93 CYS A O 1
ATOM 662 N N . PHE A 1 94 ? -9.333 4.832 4.600 1.00 98.00 94 PHE A N 1
ATOM 663 C CA . PHE A 1 94 ? -8.159 4.235 5.241 1.00 98.00 94 PHE A CA 1
ATOM 664 C C . PHE A 1 94 ? -8.352 4.030 6.751 1.00 98.00 94 PHE A C 1
ATOM 666 O O . PHE A 1 94 ? -8.142 2.930 7.264 1.00 98.00 94 PHE A O 1
ATOM 673 N N . VAL A 1 95 ? -8.807 5.056 7.477 1.00 97.31 95 VAL A N 1
ATOM 674 C CA . VAL A 1 95 ? -9.077 4.958 8.923 1.00 97.31 95 VAL A CA 1
ATOM 675 C C . VAL A 1 95 ? -10.262 4.025 9.200 1.00 97.31 95 VAL A C 1
ATOM 677 O O . VAL A 1 95 ? -10.225 3.237 10.151 1.00 97.31 95 VAL A O 1
ATOM 680 N N . SER A 1 96 ? -11.293 4.051 8.351 1.00 97.19 96 SER A N 1
ATOM 681 C CA . SER A 1 96 ? -12.445 3.147 8.427 1.00 97.19 96 SER A CA 1
ATOM 682 C C . SER A 1 96 ? -12.021 1.675 8.345 1.00 97.19 96 SER A C 1
ATOM 684 O O . SER A 1 96 ? -12.465 0.863 9.158 1.00 97.19 96 SER A O 1
ATOM 686 N N . ALA A 1 97 ? -11.079 1.324 7.463 1.00 96.88 97 ALA A N 1
ATOM 687 C CA . ALA A 1 97 ? -10.563 -0.041 7.348 1.00 96.88 97 ALA A CA 1
ATOM 688 C C . ALA A 1 97 ? -9.949 -0.553 8.668 1.00 96.88 97 ALA A C 1
ATOM 690 O O . ALA A 1 97 ? -10.217 -1.684 9.093 1.00 96.88 97 ALA A O 1
ATOM 691 N N . TYR A 1 98 ? -9.177 0.285 9.369 1.00 95.56 98 TYR A N 1
ATOM 692 C CA . TYR A 1 98 ? -8.607 -0.077 10.670 1.00 95.56 98 TYR A CA 1
ATOM 693 C C . TYR A 1 98 ? -9.653 -0.115 11.784 1.00 95.56 98 TYR A C 1
ATOM 695 O O . TYR A 1 98 ? -9.673 -1.065 12.567 1.00 95.56 98 TYR A O 1
ATOM 703 N N . THR A 1 99 ? -10.538 0.879 11.862 1.00 95.38 99 THR A N 1
ATOM 704 C CA . THR A 1 99 ? -11.574 0.927 12.910 1.00 95.38 99 THR A CA 1
ATOM 705 C C . THR A 1 99 ? -12.532 -0.260 12.821 1.00 95.38 99 THR A C 1
ATOM 707 O O . THR A 1 99 ? -12.810 -0.886 13.844 1.00 95.38 99 THR A O 1
ATOM 710 N N . GLN A 1 100 ? -12.946 -0.652 11.611 1.00 93.88 100 GLN A N 1
ATOM 711 C CA . GLN A 1 100 ? -13.748 -1.857 11.377 1.00 93.88 100 GLN A CA 1
ATOM 712 C C . GLN A 1 100 ? -13.002 -3.132 11.780 1.00 93.88 100 GLN A C 1
ATOM 714 O O . GLN A 1 100 ? -13.577 -4.010 12.422 1.00 93.88 100 GLN A O 1
ATOM 719 N N . THR A 1 101 ? -11.712 -3.223 11.449 1.00 92.81 101 THR A N 1
ATOM 720 C CA . THR A 1 101 ? -10.881 -4.390 11.781 1.00 92.81 101 THR A CA 1
ATOM 721 C C . THR A 1 101 ? -10.700 -4.554 13.288 1.00 92.81 101 THR A C 1
ATOM 723 O O . THR A 1 101 ? -10.756 -5.673 13.799 1.00 92.81 101 THR A O 1
ATOM 726 N N . TYR A 1 102 ? -10.500 -3.450 14.008 1.00 90.62 102 TYR A N 1
ATOM 727 C CA . TYR A 1 102 ? -10.315 -3.457 15.458 1.00 90.62 102 TYR A CA 1
ATOM 728 C C . TYR A 1 102 ? -11.631 -3.394 16.248 1.00 90.62 102 TYR A C 1
ATOM 730 O O . TYR A 1 102 ? -11.610 -3.578 17.463 1.00 90.62 102 TYR A O 1
ATOM 738 N N . GLY A 1 103 ? -12.771 -3.151 15.593 1.00 91.88 103 GLY A N 1
ATOM 739 C CA . GLY A 1 103 ? -14.069 -3.001 16.257 1.00 91.88 103 GLY A CA 1
ATOM 740 C C . GLY A 1 103 ? -14.149 -1.764 17.157 1.00 91.88 103 GLY A C 1
ATOM 741 O O . GLY A 1 103 ? -14.805 -1.794 18.197 1.00 91.88 103 GLY A O 1
ATOM 742 N N . VAL A 1 104 ? -13.457 -0.687 16.784 1.00 94.19 104 VAL A N 1
ATOM 743 C CA . VAL A 1 104 ? -13.382 0.567 17.550 1.00 94.19 104 VAL A CA 1
ATOM 744 C C . VAL A 1 104 ? -14.008 1.718 16.772 1.00 94.19 104 VAL A C 1
ATOM 746 O O . VAL A 1 104 ? -14.294 1.602 15.586 1.00 94.19 104 VAL A O 1
ATOM 749 N N . ARG A 1 105 ? -14.246 2.846 17.444 1.00 96.00 105 ARG A N 1
ATOM 750 C CA . ARG A 1 105 ? -14.745 4.063 16.794 1.00 96.00 105 ARG A CA 1
ATOM 751 C C . ARG A 1 105 ? -13.587 4.905 16.275 1.00 96.00 105 ARG A C 1
ATOM 753 O O . ARG A 1 105 ? -12.539 4.961 16.915 1.00 96.00 105 ARG A O 1
ATOM 760 N N . ASP A 1 106 ? -13.824 5.611 15.177 1.00 96.38 106 ASP A N 1
ATOM 761 C CA . ASP A 1 106 ? -12.927 6.667 14.722 1.00 96.38 106 ASP A CA 1
ATOM 762 C C . ASP A 1 106 ? -12.979 7.846 15.701 1.00 96.38 106 ASP A C 1
ATOM 764 O O . ASP A 1 106 ? -14.027 8.459 15.920 1.00 96.38 106 ASP A O 1
ATOM 768 N N . THR A 1 107 ? -11.850 8.118 16.348 1.00 95.50 107 THR A N 1
ATOM 769 C CA . THR A 1 107 ? -11.677 9.222 17.290 1.00 95.50 107 THR A CA 1
ATOM 770 C C . THR A 1 107 ? -10.310 9.868 17.074 1.00 95.50 107 THR A C 1
ATOM 772 O O . THR A 1 107 ? -9.386 9.208 16.586 1.00 95.50 107 THR A O 1
ATOM 775 N N . PRO A 1 108 ? -10.112 11.130 17.497 1.00 94.69 108 PRO A N 1
ATOM 776 C CA . PRO A 1 108 ? -8.792 11.758 17.450 1.00 94.69 108 PRO A CA 1
ATOM 777 C C . PRO A 1 108 ? -7.704 10.952 18.174 1.00 94.69 108 PRO A C 1
ATOM 779 O O . PRO A 1 108 ? -6.577 10.849 17.690 1.00 94.69 108 PRO A O 1
ATOM 782 N N . ASP A 1 109 ? -8.043 10.329 19.307 1.00 94.31 109 ASP A N 1
ATOM 783 C CA . ASP A 1 109 ? -7.129 9.447 20.040 1.00 94.31 109 ASP A CA 1
ATOM 784 C C . ASP A 1 109 ? -6.772 8.193 19.247 1.00 94.31 109 ASP A C 1
ATOM 786 O O . ASP A 1 109 ? -5.604 7.795 19.224 1.00 94.31 109 ASP A O 1
ATOM 790 N N . PHE A 1 110 ? -7.753 7.596 18.564 1.00 94.56 110 PHE A N 1
ATOM 791 C CA . PHE A 1 110 ? -7.518 6.450 17.699 1.00 94.56 110 PHE A CA 1
ATOM 792 C C . PHE A 1 110 ? -6.620 6.817 16.515 1.00 94.56 110 PHE A C 1
ATOM 794 O O . PHE A 1 110 ? -5.640 6.121 16.271 1.00 94.56 110 PHE A O 1
ATOM 801 N N . ARG A 1 111 ? -6.875 7.938 15.827 1.00 95.44 111 ARG A N 1
ATOM 802 C CA . ARG A 1 111 ? -6.022 8.397 14.716 1.00 95.44 111 ARG A CA 1
ATOM 803 C C . ARG A 1 111 ? -4.578 8.645 15.181 1.00 95.44 111 ARG A C 1
ATOM 805 O O . ARG A 1 111 ? -3.643 8.198 14.523 1.00 95.44 111 ARG A O 1
ATOM 812 N N . ARG A 1 112 ? -4.372 9.240 16.366 1.00 93.44 112 ARG A N 1
ATOM 813 C CA . ARG A 1 112 ? -3.034 9.382 16.983 1.00 93.44 112 ARG A CA 1
ATOM 814 C C . ARG A 1 112 ? -2.378 8.045 17.322 1.00 93.44 112 ARG A C 1
ATOM 816 O O . ARG A 1 112 ? -1.163 7.909 17.190 1.00 93.44 112 ARG A O 1
ATOM 823 N N . LEU A 1 113 ? -3.151 7.083 17.824 1.00 91.94 113 LEU A N 1
ATOM 824 C CA . LEU A 1 113 ? -2.658 5.734 18.095 1.00 91.94 113 LEU A CA 1
ATOM 825 C C . LEU A 1 113 ? -2.230 5.044 16.801 1.00 91.94 113 LEU A C 1
ATOM 827 O O . LEU A 1 113 ? -1.134 4.491 16.755 1.00 91.94 113 LEU A O 1
ATOM 831 N N . LEU A 1 114 ? -3.053 5.144 15.759 1.00 92.94 114 LEU A N 1
ATOM 832 C CA . LEU A 1 114 ? -2.791 4.557 14.455 1.00 92.94 114 LEU A CA 1
ATOM 833 C C . LEU A 1 114 ? -1.493 5.107 13.850 1.00 92.94 114 LEU A C 1
ATOM 835 O O . LEU A 1 114 ? -0.675 4.321 13.385 1.00 92.94 114 LEU A O 1
ATOM 839 N N . VAL A 1 115 ? -1.231 6.417 13.968 1.00 92.75 115 VAL A N 1
ATOM 840 C CA . VAL A 1 115 ? 0.053 7.015 13.547 1.00 92.75 115 VAL A CA 1
ATOM 841 C C . VAL A 1 115 ? 1.259 6.337 14.206 1.00 92.75 115 VAL A C 1
ATOM 843 O O . VAL A 1 115 ? 2.277 6.124 13.558 1.00 92.75 115 VAL A O 1
ATOM 846 N N . ARG A 1 116 ? 1.164 5.988 15.495 1.00 89.06 116 ARG A N 1
ATOM 847 C CA . ARG A 1 116 ? 2.260 5.320 16.218 1.00 89.06 116 ARG A CA 1
ATOM 848 C C . ARG A 1 116 ? 2.404 3.843 15.852 1.00 89.06 116 ARG A C 1
ATOM 850 O O . ARG A 1 116 ? 3.501 3.310 15.962 1.00 89.06 116 ARG A O 1
ATOM 857 N N . GLN A 1 117 ? 1.305 3.184 15.485 1.00 87.06 117 GLN A N 1
ATOM 858 C CA . GLN A 1 117 ? 1.297 1.765 15.116 1.00 87.06 117 GLN A CA 1
ATOM 859 C C . GLN A 1 117 ? 1.819 1.526 13.699 1.00 87.06 117 GLN A C 1
ATOM 861 O O . GLN A 1 117 ? 2.486 0.523 13.461 1.00 87.06 117 GLN A O 1
ATOM 866 N N . LEU A 1 118 ? 1.534 2.440 12.772 1.00 86.31 118 LEU A N 1
ATOM 867 C CA . LEU A 1 118 ? 1.985 2.374 11.381 1.00 86.31 118 LEU A CA 1
ATOM 868 C C . LEU A 1 118 ? 3.392 2.962 11.216 1.00 86.31 118 LEU A C 1
ATOM 870 O O . LEU A 1 118 ? 3.623 3.764 10.325 1.00 86.31 118 LEU A O 1
ATOM 874 N N . ALA A 1 119 ? 4.310 2.621 12.121 1.00 71.50 119 ALA A N 1
ATOM 875 C CA . ALA A 1 119 ? 5.679 3.121 12.068 1.00 71.50 119 ALA A CA 1
ATOM 876 C C . ALA A 1 119 ? 6.328 2.847 10.699 1.00 71.50 119 ALA A C 1
ATOM 878 O O . ALA A 1 119 ? 6.120 1.777 10.126 1.00 71.50 119 ALA A O 1
ATOM 879 N N . ASP A 1 120 ? 7.135 3.802 10.233 1.00 73.31 120 ASP A N 1
ATOM 880 C CA . ASP A 1 120 ? 7.840 3.719 8.953 1.00 73.31 120 ASP A CA 1
ATOM 881 C C . ASP A 1 120 ? 8.723 2.460 8.904 1.00 73.31 120 ASP A C 1
ATOM 883 O O . ASP A 1 120 ? 9.496 2.188 9.832 1.00 73.31 120 ASP A O 1
ATOM 887 N N . ASP A 1 121 ? 8.629 1.700 7.811 1.00 80.44 121 ASP A N 1
ATOM 888 C CA . ASP A 1 121 ? 9.515 0.572 7.523 1.00 80.44 121 ASP A CA 1
ATOM 889 C C . ASP A 1 121 ? 10.258 0.837 6.204 1.00 80.44 121 ASP A C 1
ATOM 891 O O . ASP A 1 121 ? 9.753 0.493 5.131 1.00 80.44 121 ASP A O 1
ATOM 895 N N . PRO A 1 122 ? 11.502 1.358 6.266 1.00 85.69 122 PRO A N 1
ATOM 896 C CA . PRO A 1 122 ? 12.293 1.671 5.076 1.00 85.69 122 PRO A CA 1
ATOM 897 C C . PRO A 1 122 ? 12.505 0.481 4.129 1.00 85.69 122 PRO A C 1
ATOM 899 O O . PRO A 1 122 ? 12.821 0.659 2.951 1.00 85.69 122 PRO A O 1
ATOM 902 N N . ARG A 1 123 ? 12.370 -0.762 4.621 1.00 88.62 123 ARG A N 1
ATOM 903 C CA . ARG A 1 123 ? 12.454 -1.960 3.778 1.00 88.62 123 ARG A CA 1
ATOM 904 C C . ARG A 1 123 ? 11.221 -2.092 2.884 1.00 88.62 123 ARG A C 1
ATOM 906 O O . ARG A 1 123 ? 11.362 -2.536 1.744 1.00 88.62 123 ARG A O 1
ATOM 913 N N . ILE A 1 124 ? 10.040 -1.747 3.393 1.00 88.81 124 ILE A N 1
ATOM 914 C CA . ILE A 1 124 ? 8.787 -1.756 2.631 1.00 88.81 124 ILE A CA 1
ATOM 915 C C . ILE A 1 124 ? 8.772 -0.599 1.631 1.00 88.81 124 ILE A C 1
ATOM 917 O O . ILE A 1 124 ? 8.422 -0.828 0.474 1.00 88.81 124 ILE A O 1
ATOM 921 N N . ASP A 1 125 ? 9.265 0.579 2.009 1.00 91.00 125 ASP A N 1
ATOM 922 C CA . ASP A 1 125 ? 9.413 1.713 1.085 1.00 91.00 125 ASP A CA 1
ATOM 923 C C . ASP A 1 125 ? 10.303 1.307 -0.094 1.00 91.00 125 ASP A C 1
ATOM 925 O O . ASP A 1 125 ? 9.911 1.376 -1.263 1.00 91.00 125 ASP A O 1
ATOM 929 N N . ARG A 1 126 ? 11.470 0.721 0.213 1.00 94.75 126 ARG A N 1
ATOM 930 C CA . ARG A 1 126 ? 12.399 0.238 -0.809 1.00 94.75 126 ARG A CA 1
ATOM 931 C C . ARG A 1 126 ? 11.806 -0.859 -1.694 1.00 94.75 126 ARG A C 1
ATOM 933 O O . ARG A 1 126 ? 12.143 -0.944 -2.877 1.00 94.75 126 ARG A O 1
ATOM 940 N N . TYR A 1 127 ? 10.956 -1.717 -1.136 1.00 95.75 127 TYR A N 1
ATOM 941 C CA . TYR A 1 127 ? 10.238 -2.730 -1.904 1.00 95.75 127 TYR A CA 1
ATOM 942 C C . TYR A 1 127 ? 9.347 -2.070 -2.959 1.00 95.75 127 TYR A C 1
ATOM 944 O O . TYR A 1 127 ? 9.435 -2.415 -4.137 1.00 95.75 127 TYR A O 1
ATOM 952 N N . TRP A 1 128 ? 8.538 -1.089 -2.559 1.00 96.50 128 TRP A N 1
ATOM 953 C CA . TRP A 1 128 ? 7.597 -0.429 -3.456 1.00 96.50 128 TRP A CA 1
ATOM 954 C C . TRP A 1 128 ? 8.260 0.492 -4.481 1.00 96.50 128 TRP A C 1
ATOM 956 O O . TRP A 1 128 ? 7.775 0.568 -5.609 1.00 96.50 128 TRP A O 1
ATOM 966 N N . GLU A 1 129 ? 9.393 1.114 -4.149 1.00 95.56 129 GLU A N 1
ATOM 967 C CA . GLU A 1 129 ? 10.231 1.828 -5.123 1.00 95.56 129 GLU A CA 1
ATOM 968 C C . GLU A 1 129 ? 10.707 0.899 -6.248 1.00 95.56 129 GLU A C 1
ATOM 970 O O . GLU A 1 129 ? 10.589 1.217 -7.432 1.00 95.56 129 GLU A O 1
ATOM 975 N N . LEU A 1 130 ? 11.226 -0.278 -5.883 1.00 97.00 130 LEU A N 1
ATOM 976 C CA . LEU A 1 130 ? 11.696 -1.270 -6.848 1.00 97.00 130 LEU A CA 1
ATOM 977 C C . LEU A 1 130 ? 10.536 -1.861 -7.657 1.00 97.00 130 LEU A C 1
ATOM 979 O O . LEU A 1 130 ? 10.688 -2.076 -8.856 1.00 97.00 130 LEU A O 1
ATOM 983 N N . VAL A 1 131 ? 9.375 -2.093 -7.035 1.00 97.25 131 VAL A N 1
ATOM 984 C CA . VAL A 1 131 ? 8.148 -2.492 -7.745 1.00 97.25 131 VAL A CA 1
ATOM 985 C C . VAL A 1 131 ? 7.782 -1.453 -8.801 1.00 97.25 131 VAL A C 1
ATOM 987 O O . VAL A 1 131 ? 7.561 -1.831 -9.949 1.00 97.25 131 VAL A O 1
ATOM 990 N N . ALA A 1 132 ? 7.765 -0.164 -8.444 1.00 95.62 132 ALA A N 1
ATOM 991 C CA . ALA A 1 132 ? 7.463 0.915 -9.379 1.00 95.62 132 ALA A CA 1
ATOM 992 C C . ALA A 1 132 ? 8.445 0.926 -10.562 1.00 95.62 132 ALA A C 1
ATOM 994 O O . ALA A 1 132 ? 8.014 1.022 -11.709 1.00 95.62 132 ALA A O 1
ATOM 995 N N . GLU A 1 133 ? 9.748 0.759 -10.310 1.00 95.88 133 GLU A N 1
ATOM 996 C CA . GLU A 1 133 ? 10.763 0.666 -11.369 1.00 95.88 133 GLU A CA 1
ATOM 997 C C . GLU A 1 133 ? 10.541 -0.556 -12.278 1.00 95.88 133 GLU A C 1
ATOM 999 O O . GLU A 1 133 ? 10.664 -0.438 -13.494 1.00 95.88 133 GLU A O 1
ATOM 1004 N N . VAL A 1 134 ? 10.168 -1.715 -11.721 1.00 96.56 134 VAL A N 1
ATOM 1005 C CA . VAL A 1 134 ? 9.901 -2.942 -12.494 1.00 96.56 134 VAL A CA 1
ATOM 1006 C C . VAL A 1 134 ? 8.696 -2.783 -13.419 1.00 96.56 134 VAL A C 1
ATOM 1008 O O . VAL A 1 134 ? 8.778 -3.172 -14.583 1.00 96.56 134 VAL A O 1
ATOM 1011 N N . ILE A 1 135 ? 7.582 -2.241 -12.923 1.00 94.19 135 ILE A N 1
ATOM 1012 C CA . ILE A 1 135 ? 6.312 -2.225 -13.667 1.00 94.19 135 ILE A CA 1
ATOM 1013 C C . ILE A 1 135 ? 6.171 -1.027 -14.609 1.00 94.19 135 ILE A C 1
ATOM 1015 O O . ILE A 1 135 ? 5.363 -1.080 -15.532 1.00 94.19 135 ILE A O 1
ATOM 1019 N N . THR A 1 136 ? 6.941 0.046 -14.404 1.00 94.12 136 THR A N 1
ATOM 1020 C CA . THR A 1 136 ? 6.834 1.256 -15.230 1.00 94.12 136 THR A CA 1
ATOM 1021 C C . THR A 1 136 ? 7.503 1.036 -16.588 1.00 94.12 136 THR A C 1
ATOM 1023 O O . THR A 1 136 ? 8.712 0.794 -16.630 1.00 94.12 136 THR A O 1
ATOM 1026 N N . PRO A 1 137 ? 6.776 1.159 -17.714 1.00 91.44 137 PRO A N 1
ATOM 1027 C CA . PRO A 1 137 ? 7.383 1.074 -19.038 1.00 91.44 137 PRO A CA 1
ATOM 1028 C C . PRO A 1 137 ? 8.459 2.155 -19.238 1.00 91.44 137 PRO A C 1
ATOM 1030 O O . PRO A 1 137 ? 8.302 3.268 -18.727 1.00 91.44 137 PRO A O 1
ATOM 1033 N N . PRO A 1 138 ? 9.522 1.899 -20.021 1.00 88.38 138 PRO A N 1
ATOM 1034 C CA . PRO A 1 138 ? 10.526 2.914 -20.336 1.00 88.38 138 PRO A CA 1
ATOM 1035 C C . PRO A 1 138 ? 9.901 4.192 -20.915 1.00 88.38 138 PRO A C 1
ATOM 1037 O O . PRO A 1 138 ? 9.157 4.146 -21.892 1.00 88.38 138 PRO A O 1
ATOM 1040 N N . GLY A 1 139 ? 10.194 5.344 -20.302 1.00 87.25 139 GLY A N 1
ATOM 1041 C CA . GLY A 1 139 ? 9.608 6.638 -20.682 1.00 87.25 139 GLY A CA 1
ATOM 1042 C C . GLY A 1 139 ? 8.152 6.848 -20.239 1.00 87.25 139 GLY A C 1
ATOM 1043 O O . GLY A 1 139 ? 7.587 7.909 -20.497 1.00 87.25 139 GLY A O 1
ATOM 1044 N N . GLY A 1 140 ? 7.549 5.866 -19.566 1.00 89.00 140 GLY A N 1
ATOM 1045 C CA . GLY A 1 140 ? 6.230 5.963 -18.958 1.00 89.00 140 GLY A CA 1
ATOM 1046 C C . GLY A 1 140 ? 6.245 6.729 -17.636 1.00 89.00 140 GLY A C 1
ATOM 1047 O O . GLY A 1 140 ? 7.283 6.922 -17.000 1.00 89.00 140 GLY A O 1
ATOM 1048 N N . ARG A 1 141 ? 5.057 7.161 -17.207 1.00 88.06 141 ARG A N 1
ATOM 1049 C CA . ARG A 1 141 ? 4.852 7.706 -15.864 1.00 88.06 141 ARG A CA 1
ATOM 1050 C C . ARG A 1 141 ? 4.595 6.544 -14.898 1.00 88.06 141 ARG A C 1
ATOM 1052 O O . ARG A 1 141 ? 3.736 5.725 -15.217 1.00 88.06 141 ARG A O 1
ATOM 1059 N N . PRO A 1 142 ? 5.269 6.484 -13.737 1.00 88.19 142 PRO A N 1
ATOM 1060 C CA . PRO A 1 142 ? 4.964 5.476 -12.732 1.00 88.19 142 PRO A CA 1
ATOM 1061 C C . PRO A 1 142 ? 3.513 5.573 -12.266 1.00 88.19 142 PRO A C 1
ATOM 1063 O O . PRO A 1 142 ? 3.029 6.663 -11.943 1.00 88.19 142 PRO A O 1
ATOM 1066 N N . GLU A 1 143 ? 2.829 4.434 -12.223 1.00 90.12 143 GLU A N 1
ATOM 1067 C CA . GLU A 1 143 ? 1.533 4.331 -11.560 1.00 90.12 143 GLU A CA 1
ATOM 1068 C C . GLU A 1 143 ? 1.728 4.290 -10.035 1.00 90.12 143 GLU A C 1
ATOM 1070 O O . GLU A 1 143 ? 2.734 3.749 -9.559 1.00 90.12 143 GLU A O 1
ATOM 1075 N N . PRO A 1 144 ? 0.801 4.859 -9.242 1.00 93.50 144 PRO A N 1
ATOM 1076 C CA . PRO A 1 144 ? 0.887 4.794 -7.789 1.00 93.50 144 PRO A CA 1
ATOM 1077 C C . PRO A 1 144 ? 0.854 3.343 -7.303 1.00 93.50 144 PRO A C 1
ATOM 1079 O O . PRO A 1 144 ? -0.115 2.620 -7.527 1.00 93.50 144 PRO A O 1
ATOM 1082 N N . THR A 1 145 ? 1.910 2.921 -6.613 1.00 95.75 145 THR A N 1
ATOM 1083 C CA . THR A 1 145 ? 1.951 1.611 -5.958 1.00 95.75 145 THR A CA 1
ATOM 1084 C C . THR A 1 145 ? 1.140 1.634 -4.657 1.00 95.75 145 THR A C 1
ATOM 1086 O O . THR A 1 145 ? 0.924 2.708 -4.087 1.00 95.75 145 THR A O 1
ATOM 1089 N N . PRO A 1 146 ? 0.740 0.468 -4.116 1.00 95.31 146 PRO A N 1
ATOM 1090 C CA . PRO A 1 146 ? 0.158 0.393 -2.776 1.00 95.31 146 PRO A CA 1
ATOM 1091 C C . PRO A 1 146 ? 1.024 1.047 -1.689 1.00 95.31 146 PRO A C 1
ATOM 1093 O O . PRO A 1 146 ? 0.476 1.640 -0.767 1.00 95.31 146 PRO A O 1
ATOM 1096 N N . GLY A 1 147 ? 2.356 0.984 -1.809 1.00 94.56 147 GLY A N 1
ATOM 1097 C CA . GLY A 1 147 ? 3.275 1.711 -0.925 1.00 94.56 147 GLY A CA 1
ATOM 1098 C C . GLY A 1 147 ? 3.135 3.223 -1.045 1.00 94.56 147 GLY A C 1
ATOM 1099 O O . GLY A 1 147 ? 2.849 3.884 -0.058 1.00 94.56 147 GLY A O 1
ATOM 1100 N N . ALA A 1 148 ? 3.206 3.763 -2.265 1.00 94.94 148 ALA A N 1
ATOM 1101 C CA . ALA A 1 148 ? 3.041 5.201 -2.486 1.00 94.94 148 ALA A CA 1
ATOM 1102 C C . ALA A 1 148 ? 1.669 5.716 -2.005 1.00 94.94 148 ALA A C 1
ATOM 1104 O O . ALA A 1 148 ? 1.563 6.811 -1.455 1.00 94.94 148 ALA A O 1
ATOM 1105 N N . ALA A 1 149 ? 0.612 4.919 -2.191 1.00 96.75 149 ALA A N 1
ATOM 1106 C CA . ALA A 1 149 ? -0.715 5.223 -1.668 1.00 96.75 149 ALA A CA 1
ATOM 1107 C C . ALA A 1 149 ? -0.757 5.188 -0.131 1.00 96.75 149 ALA A C 1
ATOM 1109 O O . ALA A 1 149 ? -1.368 6.067 0.479 1.00 96.75 149 ALA A O 1
ATOM 1110 N N . HIS A 1 150 ? -0.097 4.207 0.493 1.00 95.50 150 HIS A N 1
ATOM 1111 C CA . HIS A 1 150 ? 0.046 4.129 1.945 1.00 95.50 150 HIS A CA 1
ATOM 1112 C C . HIS A 1 150 ? 0.753 5.364 2.503 1.00 95.50 150 HIS A C 1
ATOM 1114 O O . HIS A 1 150 ? 0.212 5.997 3.405 1.00 95.50 150 HIS A O 1
ATOM 1120 N N . ASP A 1 151 ? 1.893 5.750 1.933 1.00 94.50 151 ASP A N 1
ATOM 1121 C CA . ASP A 1 151 ? 2.690 6.892 2.394 1.00 94.50 151 ASP A CA 1
ATOM 1122 C C . ASP A 1 151 ? 1.912 8.202 2.272 1.00 94.50 151 ASP A C 1
ATOM 1124 O O . ASP A 1 151 ? 1.899 9.021 3.194 1.00 94.50 151 ASP A O 1
ATOM 1128 N N . TRP A 1 152 ? 1.189 8.377 1.160 1.00 96.88 152 TRP A N 1
ATOM 1129 C CA . TRP A 1 152 ? 0.319 9.532 0.942 1.00 96.88 152 TRP A CA 1
ATOM 1130 C C . TRP A 1 152 ? -0.784 9.615 2.007 1.00 96.88 152 TRP A C 1
ATOM 1132 O O . TRP A 1 152 ? -1.010 10.670 2.602 1.00 96.88 152 TRP A O 1
ATOM 1142 N N . LEU A 1 153 ? -1.453 8.497 2.304 1.00 97.62 153 LEU A N 1
ATOM 1143 C CA . LEU A 1 153 ? -2.502 8.436 3.330 1.00 97.62 153 LEU A CA 1
ATOM 1144 C C . LEU A 1 153 ? -1.935 8.608 4.739 1.00 97.62 153 LEU A C 1
ATOM 1146 O O . LEU A 1 153 ? -2.553 9.255 5.585 1.00 97.62 153 LEU A O 1
ATOM 1150 N N . PHE A 1 154 ? -0.753 8.056 4.995 1.00 95.69 154 PHE A N 1
ATOM 1151 C CA . PHE A 1 154 ? -0.075 8.173 6.273 1.00 95.69 154 PHE A CA 1
ATOM 1152 C C . PHE A 1 154 ? 0.361 9.615 6.543 1.00 95.69 154 PHE A C 1
ATOM 1154 O O . PHE A 1 154 ? 0.131 10.124 7.640 1.00 95.69 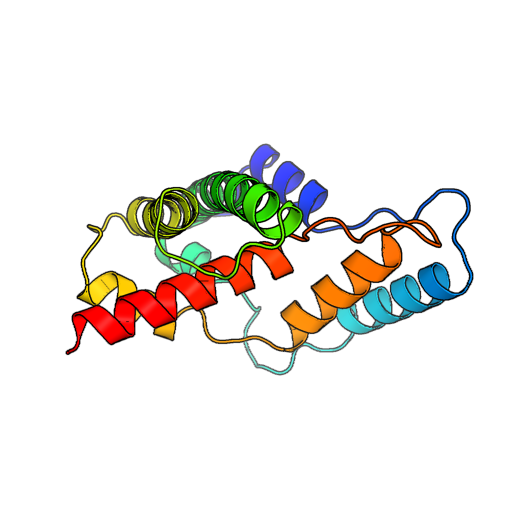154 PHE A O 1
ATOM 1161 N N . ALA A 1 155 ? 0.892 10.319 5.540 1.00 95.75 155 ALA A N 1
ATOM 1162 C CA . ALA A 1 155 ? 1.203 11.742 5.634 1.00 95.75 155 ALA A CA 1
ATOM 1163 C C . ALA A 1 155 ? -0.047 12.577 5.966 1.00 95.75 155 ALA A C 1
ATOM 1165 O O . ALA A 1 155 ? -0.025 13.357 6.922 1.00 95.75 155 ALA A O 1
ATOM 1166 N N . ALA A 1 156 ? -1.163 12.335 5.269 1.00 96.69 156 ALA A N 1
ATOM 1167 C CA . ALA A 1 156 ? -2.438 13.000 5.547 1.00 96.69 156 ALA A CA 1
ATOM 1168 C C . ALA A 1 156 ? -2.952 12.710 6.973 1.00 96.69 156 ALA A C 1
ATOM 1170 O O . ALA A 1 156 ? -3.430 13.605 7.675 1.00 96.69 156 ALA A O 1
ATOM 1171 N N . LEU A 1 157 ? -2.813 11.463 7.442 1.00 96.75 157 LEU A N 1
ATOM 1172 C CA . LEU A 1 157 ? -3.174 11.068 8.804 1.00 96.75 157 LEU A CA 1
ATOM 1173 C C . LEU A 1 157 ? -2.326 11.799 9.855 1.00 96.75 157 LEU A C 1
ATOM 1175 O O . LEU A 1 157 ? -2.865 12.257 10.867 1.00 96.75 157 LEU A O 1
ATOM 1179 N N . ARG A 1 158 ? -1.009 11.907 9.635 1.00 95.00 158 ARG A N 1
ATOM 1180 C CA . ARG A 1 158 ? -0.080 12.599 10.544 1.00 95.00 158 ARG A CA 1
ATOM 1181 C C . ARG A 1 158 ? -0.416 14.077 10.671 1.00 95.00 158 ARG A C 1
ATOM 1183 O O . ARG A 1 158 ? -0.445 14.584 11.792 1.00 95.00 158 ARG A O 1
ATOM 1190 N N . GLU A 1 159 ? -0.695 14.740 9.553 1.00 94.06 159 GLU A N 1
ATOM 1191 C CA . GLU A 1 159 ? -1.092 16.146 9.539 1.00 94.06 159 GLU A CA 1
ATOM 1192 C C . GLU A 1 159 ? -2.380 16.356 10.345 1.00 94.06 159 GLU A C 1
ATOM 1194 O O . GLU A 1 159 ? -2.403 17.146 11.290 1.00 94.06 159 GLU A O 1
ATOM 1199 N N . GLN A 1 160 ? -3.419 15.558 10.083 1.00 92.00 160 GLN A N 1
ATOM 1200 C CA . GLN A 1 160 ? -4.687 15.677 10.803 1.00 92.00 160 GLN A CA 1
ATOM 1201 C C . GLN A 1 160 ? -4.553 15.386 12.310 1.00 92.00 160 GLN A C 1
ATOM 1203 O O . GLN A 1 160 ? -5.188 16.038 13.151 1.00 92.00 160 GLN A O 1
ATOM 1208 N N . ALA A 1 161 ? -3.731 14.399 12.673 1.00 90.38 161 ALA A N 1
ATOM 1209 C CA . ALA A 1 161 ? -3.474 14.052 14.066 1.00 90.38 161 ALA A CA 1
ATOM 1210 C C . ALA A 1 161 ? -2.733 15.174 14.818 1.00 90.38 161 ALA A C 1
ATOM 1212 O O . ALA A 1 161 ? -2.969 15.342 16.018 1.00 90.38 161 ALA A O 1
ATOM 1213 N N . ALA A 1 162 ? -1.888 15.945 14.123 1.00 87.50 162 ALA A N 1
ATOM 1214 C CA . ALA A 1 162 ? -1.206 17.116 14.665 1.00 87.50 162 ALA A CA 1
ATOM 1215 C C . ALA A 1 162 ? -2.155 18.316 14.827 1.00 87.50 162 ALA A C 1
ATOM 1217 O O . ALA A 1 162 ? -2.163 18.936 15.889 1.00 87.50 162 ALA A O 1
ATOM 1218 N N . THR A 1 163 ? -3.010 18.604 13.838 1.00 84.25 163 THR A N 1
ATOM 1219 C CA . THR A 1 163 ? -3.982 19.713 13.907 1.00 84.25 163 THR A CA 1
ATOM 1220 C C . THR A 1 163 ? -4.990 19.537 15.041 1.00 84.25 163 THR A C 1
ATOM 1222 O O . THR A 1 163 ? -5.351 20.503 15.695 1.00 84.25 163 THR A O 1
ATOM 1225 N N . THR A 1 164 ? -5.419 18.303 15.320 1.00 73.81 164 THR A N 1
ATOM 1226 C CA . THR A 1 164 ? -6.406 18.021 16.384 1.00 73.81 164 THR A CA 1
ATOM 1227 C C . THR A 1 164 ? -5.803 18.059 17.801 1.00 73.81 164 THR A C 1
ATOM 1229 O O . THR A 1 164 ? -6.508 17.837 18.785 1.00 73.81 164 THR A O 1
ATOM 1232 N N . ALA A 1 165 ? -4.486 18.242 17.928 1.00 61.09 165 ALA A N 1
ATOM 1233 C CA . ALA A 1 165 ? -3.800 18.383 19.213 1.00 61.09 165 ALA A CA 1
ATOM 1234 C C . ALA A 1 165 ? -3.549 19.852 19.608 1.00 61.09 165 ALA A C 1
ATOM 1236 O O . ALA A 1 165 ? -3.176 20.095 20.756 1.00 61.09 165 ALA A O 1
ATOM 1237 N N . ALA A 1 166 ? -3.730 20.786 18.669 1.00 51.81 166 ALA A N 1
ATOM 1238 C CA . ALA A 1 166 ? -3.629 22.232 18.867 1.00 51.81 166 ALA A CA 1
ATOM 1239 C C . ALA A 1 166 ? -4.994 22.833 19.235 1.00 51.81 166 ALA A C 1
ATOM 1241 O O . ALA A 1 166 ? -4.995 23.807 20.020 1.00 51.81 166 ALA A O 1
#

Nearest PDB structures (foldseek):
  6b4u-assembly1_A  TM=2.023E-01  e=4.422E+00  Homo sapiens
  6o6f-assembly2_B  TM=1.647E-01  e=4.914E+00  Homo sapiens

Mean predicted aligned error: 4.45 Å